Protein AF-A0A432LA70-F1 (afdb_monomer)

Mean predicted aligned error: 6.65 Å

Solvent-accessible surface area (backbone atoms only — not comparable to full-atom values): 4548 Å² total; per-residue (Å²): 103,75,48,78,46,80,45,73,82,49,96,94,41,70,43,51,35,43,36,37,49,54,49,100,56,30,36,38,36,38,40,76,84,41,39,28,38,42,34,52,75,92,46,75,47,78,48,70,54,40,73,69,51,49,54,47,60,74,64,45,60,72,85,46,75,64,52,53,56,52,47,53,53,60,66,70,72,110

Organism: NCBI:txid2498145

pLDDT: mean 81.14, std 9.67, range [45.34, 92.5]

Nearest PDB structures (foldseek):
  3uuw-assembly1_D  TM=4.836E-01  e=6.426E-01  Clostridioides difficile 630
  3imh-assembly1_A  TM=6.229E-01  e=3.900E+00  Lactobacillus acidophilus NCFM
  7aht-assembly1_A  TM=4.668E-01  e=2.371E+00  Bacillus subtilis subsp. subtilis str. 168

Structure (mmCIF, N/CA/C/O backbone):
data_AF-A0A432LA70-F1
#
_entry.id   AF-A0A432LA70-F1
#
loop_
_atom_site.group_PDB
_atom_site.id
_atom_site.type_symbol
_atom_site.label_atom_id
_atom_site.label_alt_id
_atom_site.label_comp_id
_atom_site.label_asym_id
_atom_site.label_entity_id
_atom_site.label_seq_id
_atom_site.pdbx_PDB_ins_code
_atom_site.Cartn_x
_atom_site.Cartn_y
_atom_site.Cartn_z
_atom_site.occupancy
_atom_site.B_iso_or_equiv
_atom_site.auth_seq_id
_atom_site.auth_comp_id
_atom_site.auth_asym_id
_atom_site.auth_atom_id
_atom_site.pdbx_PDB_model_num
ATOM 1 N N . MET A 1 1 ? -3.141 -11.040 4.554 1.00 63.00 1 MET A N 1
ATOM 2 C CA . MET A 1 1 ? -2.729 -11.979 3.481 1.00 63.00 1 MET A CA 1
ATOM 3 C C . MET A 1 1 ? -2.154 -11.137 2.361 1.00 63.00 1 MET A C 1
ATOM 5 O O . MET A 1 1 ? -2.801 -10.161 1.996 1.00 63.00 1 MET A O 1
ATOM 9 N N . THR A 1 2 ? -0.966 -11.485 1.876 1.00 75.00 2 THR A N 1
ATOM 10 C CA . THR A 1 2 ? -0.280 -10.765 0.794 1.00 75.00 2 THR A CA 1
ATOM 11 C C . THR A 1 2 ? -0.296 -11.633 -0.455 1.00 75.00 2 THR A C 1
ATOM 13 O O . THR A 1 2 ? -0.058 -12.838 -0.357 1.00 75.00 2 THR A O 1
ATOM 16 N N . THR A 1 3 ? -0.601 -11.041 -1.604 1.00 81.81 3 THR A N 1
ATOM 17 C CA . THR A 1 3 ? -0.570 -11.706 -2.910 1.00 81.81 3 THR A CA 1
ATOM 18 C C . THR A 1 3 ? 0.346 -10.941 -3.850 1.00 81.81 3 THR A C 1
ATOM 20 O O . THR A 1 3 ? 0.405 -9.715 -3.794 1.00 81.81 3 THR A O 1
ATOM 23 N N . VAL A 1 4 ? 1.053 -11.675 -4.702 1.00 84.25 4 VAL A N 1
ATOM 24 C CA . VAL A 1 4 ? 1.916 -11.118 -5.745 1.00 84.25 4 VAL A CA 1
ATOM 25 C C . VAL A 1 4 ? 1.305 -11.482 -7.087 1.00 84.25 4 VAL A C 1
ATOM 27 O O . VAL A 1 4 ? 0.947 -12.642 -7.307 1.00 84.25 4 VAL A O 1
ATOM 30 N N . GLU A 1 5 ? 1.146 -10.492 -7.953 1.00 85.69 5 GLU A N 1
ATOM 31 C CA . GLU A 1 5 ? 0.526 -10.624 -9.268 1.00 85.69 5 GLU A CA 1
ATOM 32 C C . GLU A 1 5 ? 1.451 -10.005 -10.323 1.00 85.69 5 GLU A C 1
ATOM 34 O O . GLU A 1 5 ? 2.055 -8.965 -10.083 1.00 85.69 5 GLU A O 1
ATOM 39 N N . LEU A 1 6 ? 1.561 -10.639 -11.492 1.00 81.69 6 LEU A N 1
ATOM 40 C CA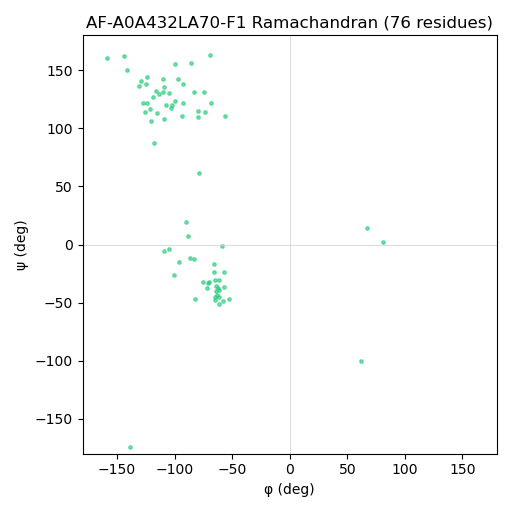 . LEU A 1 6 ? 2.238 -10.065 -12.656 1.00 81.69 6 LEU A CA 1
ATOM 41 C C . LEU A 1 6 ? 1.173 -9.495 -13.588 1.00 81.69 6 LEU A C 1
ATOM 43 O O . LEU A 1 6 ? 0.260 -10.222 -13.989 1.00 81.69 6 LEU A O 1
ATOM 47 N N . LEU A 1 7 ? 1.277 -8.210 -13.917 1.00 81.19 7 LEU A N 1
ATOM 48 C CA . LEU A 1 7 ? 0.307 -7.516 -14.755 1.00 81.19 7 LEU A CA 1
ATOM 49 C C . LEU A 1 7 ? 0.981 -7.077 -16.057 1.00 81.19 7 LEU A C 1
ATOM 51 O O . LEU A 1 7 ? 1.877 -6.239 -16.042 1.00 81.19 7 LEU A O 1
ATOM 55 N N . GLU A 1 8 ? 0.566 -7.653 -17.183 1.00 80.75 8 GLU A N 1
ATOM 56 C CA . GLU A 1 8 ? 0.982 -7.180 -18.507 1.00 80.75 8 GLU A CA 1
ATOM 57 C C . GLU A 1 8 ? 0.136 -5.956 -18.873 1.00 80.75 8 GLU A C 1
ATOM 59 O O . GLU A 1 8 ? -1.088 -6.061 -18.994 1.00 80.75 8 GLU A O 1
ATOM 64 N N . ILE A 1 9 ? 0.771 -4.787 -18.987 1.00 80.56 9 ILE A N 1
ATOM 65 C CA . ILE A 1 9 ? 0.080 -3.527 -19.318 1.00 80.56 9 ILE A CA 1
ATOM 66 C C . ILE A 1 9 ? 0.247 -3.144 -20.793 1.00 80.56 9 ILE A C 1
ATOM 68 O O . ILE A 1 9 ? -0.636 -2.498 -21.353 1.00 80.56 9 ILE A O 1
ATOM 72 N N . GLU A 1 10 ? 1.331 -3.590 -21.432 1.00 78.00 10 GLU A N 1
ATOM 73 C CA . GLU A 1 10 ? 1.589 -3.479 -22.871 1.00 78.00 10 GLU A CA 1
ATOM 74 C C . GLU A 1 10 ? 2.317 -4.739 -23.354 1.00 78.00 10 GLU A C 1
ATOM 76 O O . GLU A 1 10 ? 2.875 -5.477 -22.545 1.00 78.00 10 GLU A O 1
ATOM 81 N N . GLU A 1 11 ? 2.321 -4.990 -24.666 1.00 79.25 11 GLU A N 1
ATOM 82 C CA . GLU A 1 11 ? 2.923 -6.197 -25.247 1.00 79.25 11 GLU A CA 1
ATOM 83 C C . GLU A 1 11 ? 4.402 -6.328 -24.838 1.00 79.25 11 GLU A C 1
ATOM 85 O O . GLU A 1 11 ? 5.257 -5.544 -25.255 1.00 79.25 11 GLU A O 1
ATOM 90 N N . GLY A 1 12 ? 4.698 -7.320 -23.992 1.00 78.25 12 GLY A N 1
ATOM 91 C CA . GLY A 1 12 ? 6.043 -7.567 -23.465 1.00 78.25 12 GLY A CA 1
ATOM 92 C C . GLY A 1 12 ? 6.474 -6.684 -22.285 1.00 78.25 12 GLY A C 1
ATOM 93 O O . GLY A 1 12 ? 7.599 -6.843 -21.808 1.00 78.25 12 GLY A O 1
ATOM 94 N N . TYR A 1 13 ? 5.608 -5.797 -21.786 1.00 80.56 13 TYR A N 1
ATOM 95 C CA . TYR A 1 13 ? 5.853 -4.996 -20.588 1.00 80.56 13 TYR A CA 1
ATOM 96 C C . TYR A 1 13 ? 4.963 -5.474 -19.435 1.00 80.56 13 TYR A C 1
ATOM 98 O O . TYR A 1 13 ? 3.743 -5.281 -19.416 1.00 80.56 13 TYR A O 1
ATOM 106 N N . VAL A 1 14 ? 5.611 -6.117 -18.466 1.00 83.25 14 VAL A N 1
ATOM 107 C CA . VAL A 1 14 ? 4.988 -6.727 -17.291 1.00 83.25 14 VAL A CA 1
ATOM 108 C C . VAL A 1 14 ? 5.489 -6.006 -16.051 1.00 83.25 14 VAL A C 1
ATOM 110 O O . VAL A 1 14 ? 6.698 -5.844 -15.903 1.00 83.25 14 VAL A O 1
ATOM 113 N N . ILE A 1 15 ? 4.568 -5.625 -15.170 1.00 85.62 15 ILE A N 1
ATOM 114 C CA . ILE A 1 15 ? 4.877 -5.054 -13.857 1.00 85.62 15 ILE A CA 1
ATOM 115 C C . ILE A 1 15 ? 4.521 -6.039 -12.747 1.00 85.62 15 ILE A C 1
ATOM 117 O O . ILE A 1 15 ? 3.515 -6.756 -12.829 1.00 85.62 15 ILE A O 1
ATOM 121 N N . GLU A 1 16 ? 5.340 -6.078 -11.703 1.00 88.06 16 GLU A N 1
ATOM 122 C CA . GLU A 1 16 ? 5.026 -6.809 -10.477 1.00 88.06 16 GLU A CA 1
ATOM 123 C C . GLU A 1 16 ? 4.141 -5.956 -9.560 1.00 88.06 16 GLU A C 1
ATOM 125 O O . GLU A 1 16 ? 4.418 -4.784 -9.302 1.00 88.06 16 GLU A O 1
ATOM 130 N N . VAL A 1 17 ? 3.055 -6.551 -9.064 1.00 91.25 17 VAL A N 1
ATOM 131 C CA . VAL A 1 17 ? 2.094 -5.902 -8.170 1.00 91.25 17 VAL A CA 1
ATOM 132 C C . VAL A 1 17 ? 2.005 -6.679 -6.866 1.00 91.25 17 VAL A C 1
ATOM 134 O O . VAL A 1 17 ? 1.551 -7.826 -6.822 1.00 91.25 17 VAL A O 1
ATOM 137 N N . PHE A 1 18 ? 2.388 -6.024 -5.776 1.00 89.75 18 PHE A N 1
ATOM 138 C CA . PHE A 1 18 ? 2.242 -6.527 -4.418 1.00 89.75 18 PHE A CA 1
ATOM 139 C C . PHE A 1 18 ? 0.932 -6.014 -3.829 1.00 89.75 18 PHE A C 1
ATOM 141 O O . PHE A 1 18 ? 0.792 -4.829 -3.529 1.00 89.75 18 PHE A O 1
ATOM 148 N N . THR A 1 19 ? -0.032 -6.910 -3.630 1.00 88.25 19 THR A N 1
ATOM 149 C CA . THR A 1 19 ? -1.320 -6.571 -3.021 1.00 88.25 19 THR A CA 1
ATOM 150 C C . THR A 1 19 ? -1.357 -7.030 -1.564 1.00 88.25 19 THR A C 1
ATOM 152 O O . THR A 1 19 ? -1.279 -8.222 -1.258 1.00 88.25 19 THR A O 1
ATOM 155 N N . VAL A 1 20 ? -1.548 -6.083 -0.647 1.00 86.56 20 VAL A N 1
ATOM 156 C CA . VAL A 1 20 ? -1.749 -6.326 0.784 1.00 86.56 20 VAL A CA 1
ATOM 157 C C . VAL A 1 20 ? -3.207 -6.051 1.139 1.00 86.56 20 VAL A C 1
ATOM 159 O O . VAL A 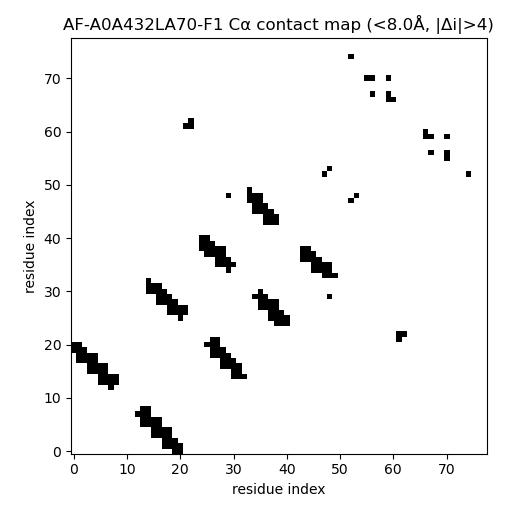1 20 ? -3.709 -4.936 0.985 1.00 86.56 20 VAL A O 1
ATOM 162 N N . ALA A 1 21 ? -3.908 -7.067 1.643 1.00 84.94 21 ALA A N 1
ATOM 163 C CA . ALA A 1 21 ? -5.221 -6.868 2.249 1.00 84.94 21 ALA A CA 1
ATOM 164 C C . ALA A 1 21 ? -5.047 -6.348 3.683 1.00 84.94 21 ALA A C 1
ATOM 166 O O . ALA A 1 21 ? -4.607 -7.104 4.552 1.00 84.94 21 ALA A O 1
ATOM 167 N N . ILE A 1 22 ? -5.400 -5.079 3.905 1.00 79.19 22 ILE A N 1
ATOM 168 C CA . ILE A 1 22 ? -5.357 -4.428 5.223 1.00 79.19 22 ILE A CA 1
ATOM 169 C C . ILE A 1 22 ? -6.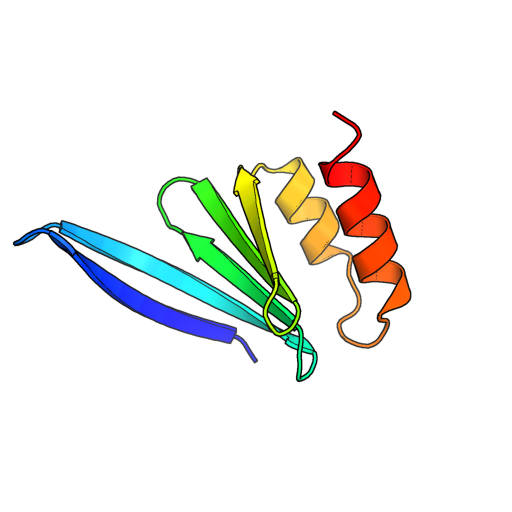629 -4.785 5.997 1.00 79.19 22 ILE A C 1
ATOM 171 O O . ILE A 1 22 ? -6.566 -5.233 7.134 1.00 79.19 22 ILE A O 1
ATOM 175 N N . THR A 1 23 ? -7.796 -4.675 5.353 1.00 79.44 23 THR A N 1
ATOM 176 C CA . THR A 1 23 ? -9.080 -5.164 5.884 1.00 79.44 23 THR A CA 1
ATOM 177 C C . THR A 1 23 ? -9.894 -5.829 4.767 1.00 79.44 23 THR A C 1
ATOM 179 O O . THR A 1 23 ? -9.422 -5.974 3.640 1.00 79.44 23 THR A O 1
ATOM 182 N N . LYS A 1 24 ? -11.145 -6.233 5.039 1.00 80.31 24 LYS A N 1
ATOM 183 C CA . LYS A 1 24 ? -12.043 -6.781 4.002 1.00 80.31 24 LYS A CA 1
ATOM 184 C C . LYS A 1 24 ? -12.346 -5.795 2.871 1.00 80.31 24 LYS A C 1
ATOM 186 O O . LYS A 1 24 ? -12.598 -6.226 1.751 1.00 80.31 24 LYS A O 1
ATOM 191 N N . GLU A 1 25 ? -12.351 -4.500 3.164 1.00 83.62 25 GLU A N 1
ATOM 192 C CA . GLU A 1 25 ? -12.746 -3.452 2.213 1.00 83.62 25 GLU A CA 1
ATOM 193 C C . GLU A 1 25 ? -11.560 -2.606 1.746 1.00 83.62 25 GLU A C 1
ATOM 195 O O . GLU A 1 25 ? -11.711 -1.770 0.853 1.00 83.62 25 GLU A O 1
ATOM 200 N N . ILE A 1 26 ? -10.383 -2.837 2.336 1.00 84.81 26 ILE A N 1
ATOM 201 C CA . ILE A 1 26 ? -9.199 -2.007 2.159 1.00 84.81 26 ILE A CA 1
ATOM 202 C C . ILE A 1 26 ? -8.043 -2.858 1.660 1.00 84.81 26 ILE A C 1
ATOM 204 O O . ILE A 1 26 ? -7.616 -3.810 2.320 1.00 84.81 26 ILE A O 1
ATOM 208 N N . ARG A 1 27 ? -7.516 -2.476 0.500 1.00 88.25 27 ARG A N 1
ATOM 209 C CA . ARG A 1 27 ? -6.377 -3.133 -0.141 1.00 88.25 27 ARG A CA 1
ATOM 210 C C . ARG A 1 27 ? -5.349 -2.091 -0.541 1.00 88.25 27 ARG A C 1
ATOM 212 O O . ARG A 1 27 ? -5.717 -1.061 -1.091 1.00 88.25 27 ARG A O 1
ATOM 219 N N . LEU A 1 28 ? -4.083 -2.384 -0.296 1.00 89.38 28 LEU A N 1
ATOM 220 C CA . LEU A 1 28 ? -2.956 -1.617 -0.801 1.00 89.38 28 LEU A CA 1
ATOM 221 C C . LEU A 1 28 ? -2.317 -2.398 -1.946 1.00 89.38 28 LEU A C 1
ATOM 223 O O . LEU A 1 28 ? -2.045 -3.585 -1.787 1.00 89.38 28 LEU A O 1
ATOM 227 N N . LYS A 1 29 ? -2.087 -1.738 -3.077 1.00 92.50 29 LYS A N 1
ATOM 228 C CA . LYS A 1 29 ? -1.270 -2.235 -4.181 1.00 92.50 29 LYS A CA 1
ATOM 229 C C . LYS A 1 29 ? 0.012 -1.423 -4.240 1.00 92.50 29 LYS A C 1
ATOM 231 O O . LYS A 1 29 ? -0.067 -0.199 -4.225 1.00 92.50 29 LYS A O 1
ATOM 236 N N . VAL A 1 30 ? 1.146 -2.101 -4.316 1.00 91.88 30 VAL A N 1
ATOM 237 C CA . VAL A 1 30 ? 2.463 -1.502 -4.538 1.00 91.88 30 VAL A CA 1
ATOM 238 C C . VAL A 1 30 ? 3.008 -2.071 -5.837 1.00 91.88 30 VAL A C 1
ATOM 240 O O . VAL A 1 30 ? 3.018 -3.290 -6.011 1.00 91.88 30 VAL A O 1
ATOM 243 N N . TYR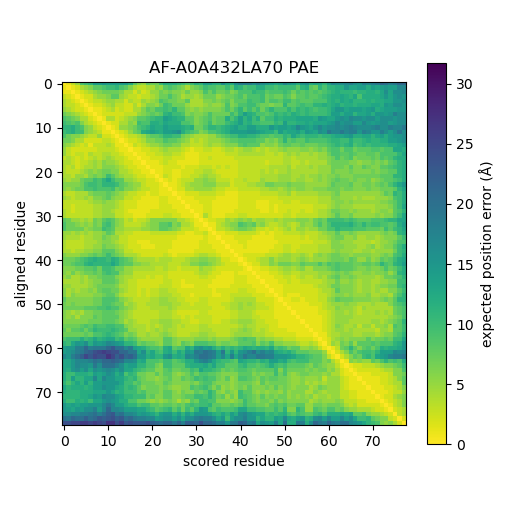 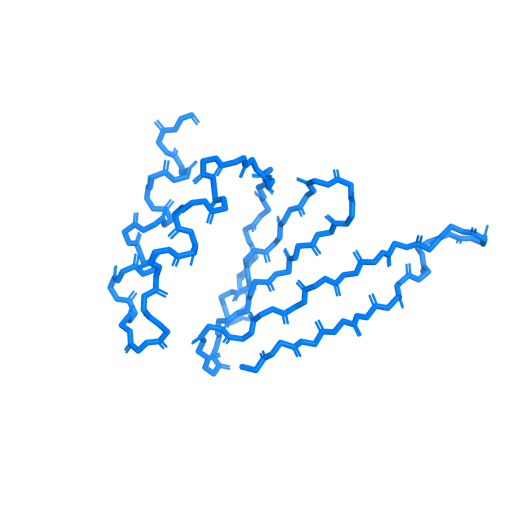A 1 31 ? 3.410 -1.193 -6.742 1.00 91.38 31 TYR A N 1
ATOM 244 C CA . T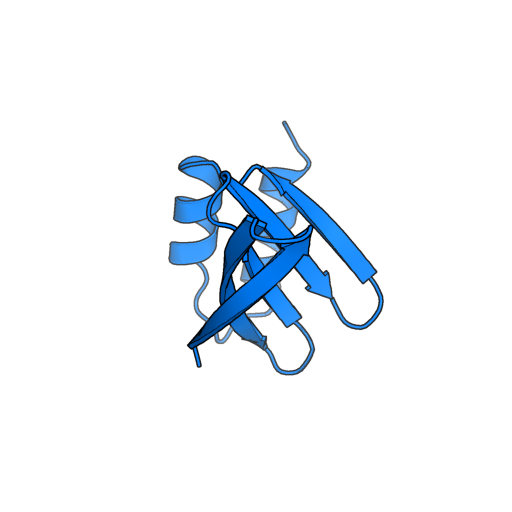YR A 1 31 ? 3.935 -1.540 -8.055 1.00 91.38 31 TYR A CA 1
ATOM 245 C C . TYR A 1 31 ? 5.471 -1.466 -8.032 1.00 91.38 31 TYR A C 1
ATOM 247 O O . TYR A 1 31 ? 6.065 -0.768 -7.206 1.00 91.38 31 TYR A O 1
ATOM 255 N N . ASP A 1 32 ? 6.129 -2.208 -8.918 1.00 87.12 32 ASP A N 1
ATOM 256 C CA . ASP A 1 32 ? 7.595 -2.260 -9.022 1.00 87.12 32 ASP A CA 1
ATOM 257 C C . ASP A 1 32 ? 8.257 -0.941 -9.455 1.00 87.12 32 ASP A C 1
ATOM 259 O O . ASP A 1 32 ? 9.452 -0.744 -9.238 1.00 87.12 32 ASP A O 1
ATOM 263 N N . ASN A 1 33 ? 7.480 -0.021 -10.016 1.00 84.81 33 ASN A N 1
ATOM 264 C CA . ASN A 1 33 ? 7.902 1.303 -10.455 1.00 84.81 33 ASN A CA 1
ATOM 265 C C . ASN A 1 33 ? 7.780 2.388 -9.368 1.00 84.81 33 ASN A C 1
ATOM 267 O O . ASN A 1 33 ? 7.750 3.567 -9.702 1.00 84.81 33 ASN A O 1
ATOM 271 N N . GLU A 1 34 ? 7.704 1.994 -8.094 1.00 86.56 34 GLU A N 1
ATOM 272 C CA . GLU A 1 34 ? 7.531 2.890 -6.939 1.00 86.56 34 GLU A CA 1
ATOM 273 C C . GLU A 1 34 ? 6.173 3.610 -6.884 1.00 86.56 34 GLU A C 1
ATOM 275 O O . GLU A 1 34 ? 5.999 4.513 -6.072 1.00 86.56 34 GLU A O 1
ATOM 280 N N . ASP A 1 35 ? 5.177 3.186 -7.663 1.00 91.00 35 ASP A N 1
ATOM 281 C CA . ASP A 1 35 ? 3.802 3.658 -7.497 1.00 91.00 35 ASP A CA 1
ATOM 282 C C . ASP A 1 35 ? 3.053 2.824 -6.447 1.00 91.00 35 ASP A C 1
ATOM 284 O O . ASP A 1 35 ? 3.338 1.644 -6.208 1.00 91.00 35 ASP A O 1
ATOM 288 N N . ALA A 1 36 ? 2.013 3.408 -5.854 1.00 91.88 36 ALA A N 1
ATOM 289 C CA . ALA A 1 36 ? 1.062 2.688 -5.021 1.00 91.88 36 ALA A CA 1
ATOM 290 C C . ALA A 1 36 ? -0.383 3.159 -5.221 1.00 91.88 36 ALA A C 1
ATOM 292 O O . ALA A 1 36 ? -0.671 4.329 -5.481 1.00 91.88 36 ALA A O 1
ATOM 293 N N . THR A 1 37 ? -1.320 2.231 -5.023 1.00 92.38 37 THR A N 1
ATOM 294 C CA . THR A 1 37 ? -2.760 2.510 -4.993 1.00 92.38 37 THR A CA 1
ATOM 295 C C . THR A 1 37 ? -3.371 1.952 -3.716 1.00 92.38 37 THR A C 1
ATOM 297 O O . THR A 1 37 ? -3.363 0.740 -3.487 1.00 92.38 37 THR A O 1
ATOM 300 N N . LEU A 1 38 ? -3.992 2.814 -2.910 1.00 89.88 38 LEU A N 1
ATOM 301 C CA . LEU A 1 38 ? -4.876 2.385 -1.832 1.00 89.88 38 LEU A CA 1
ATOM 302 C C . LEU A 1 38 ? -6.323 2.340 -2.327 1.00 89.88 38 LEU A C 1
ATOM 304 O O . LEU A 1 38 ? -6.893 3.348 -2.743 1.00 89.88 38 LEU A O 1
ATOM 308 N N . ILE A 1 39 ? -6.929 1.164 -2.226 1.00 90.44 39 ILE A N 1
ATOM 309 C CA . ILE A 1 39 ? -8.307 0.885 -2.615 1.00 90.44 39 ILE A CA 1
ATOM 310 C C . ILE A 1 39 ? -9.160 0.824 -1.347 1.00 90.44 39 ILE A C 1
ATOM 312 O O . ILE A 1 39 ? -8.960 -0.048 -0.501 1.00 90.44 39 ILE A O 1
ATOM 316 N N . LEU A 1 40 ? -10.130 1.732 -1.243 1.00 87.19 40 LEU A N 1
ATOM 317 C CA . LEU A 1 40 ? -11.092 1.872 -0.149 1.00 87.19 40 LEU A CA 1
ATOM 318 C C . LEU A 1 40 ? -12.505 1.647 -0.709 1.00 87.19 40 LEU A C 1
ATOM 320 O O . LEU A 1 40 ? -13.181 2.586 -1.140 1.00 87.19 40 LEU A O 1
ATOM 324 N N . GLY A 1 41 ? -12.958 0.393 -0.758 1.00 85.00 41 GLY A N 1
ATOM 325 C CA . GLY A 1 41 ? -14.233 0.039 -1.385 1.00 85.00 41 GLY A CA 1
ATOM 326 C C . GLY A 1 41 ? -14.265 0.376 -2.883 1.00 85.00 41 GLY A C 1
ATOM 327 O O . GLY A 1 41 ? -13.761 -0.395 -3.696 1.00 85.00 41 GLY A O 1
ATOM 328 N N . ARG A 1 42 ? -14.891 1.507 -3.246 1.00 86.75 42 ARG A N 1
ATOM 329 C CA . ARG A 1 42 ? -14.976 2.032 -4.629 1.00 86.75 42 ARG A CA 1
ATOM 330 C C . ARG A 1 42 ? -14.066 3.233 -4.894 1.00 86.75 42 ARG A C 1
ATOM 332 O O . ARG A 1 42 ? -14.056 3.742 -6.009 1.00 86.75 42 ARG A O 1
ATOM 339 N N . SER A 1 43 ? -13.377 3.717 -3.868 1.00 86.50 43 SER A N 1
ATOM 340 C CA . SER A 1 43 ? -12.469 4.853 -3.974 1.00 86.50 43 SER A CA 1
ATOM 341 C C . SER A 1 43 ? -11.042 4.357 -4.132 1.00 86.50 43 SER A C 1
ATOM 343 O O . SER A 1 43 ? -10.647 3.386 -3.486 1.00 86.50 43 SER A O 1
ATOM 345 N N . GLU A 1 44 ? -10.268 5.061 -4.946 1.00 91.31 44 GLU A N 1
ATOM 346 C CA . GLU A 1 44 ? -8.855 4.779 -5.174 1.00 91.31 44 GLU A CA 1
ATOM 347 C C . GLU A 1 44 ? -8.038 6.035 -4.884 1.00 91.31 44 GLU A C 1
ATOM 349 O O . GLU A 1 44 ? -8.444 7.153 -5.215 1.00 91.31 44 GLU A O 1
ATOM 354 N N . ILE A 1 45 ? -6.904 5.843 -4.219 1.00 88.62 45 ILE A N 1
ATOM 355 C CA . ILE A 1 45 ? -5.941 6.895 -3.916 1.00 88.62 45 ILE A CA 1
ATOM 356 C C . ILE A 1 45 ? -4.598 6.430 -4.456 1.00 88.62 45 ILE A C 1
ATOM 358 O O . ILE A 1 45 ? -4.045 5.457 -3.950 1.00 88.62 45 ILE A O 1
ATOM 362 N N . ASN A 1 46 ? -4.095 7.133 -5.465 1.00 91.12 46 ASN A N 1
ATOM 363 C CA . ASN A 1 46 ? -2.765 6.904 -6.020 1.00 91.12 46 ASN A CA 1
ATOM 364 C C . ASN A 1 46 ? -1.759 7.821 -5.327 1.00 91.12 46 ASN A C 1
ATOM 366 O O . ASN A 1 46 ? -2.075 8.986 -5.063 1.00 91.12 46 ASN A O 1
ATOM 370 N N . PHE A 1 47 ? -0.589 7.284 -5.007 1.00 88.25 47 PHE A N 1
ATOM 371 C CA . PHE A 1 47 ? 0.495 7.998 -4.342 1.00 88.25 47 PHE A CA 1
ATOM 372 C C . PHE A 1 47 ? 1.831 7.292 -4.590 1.00 88.25 47 PHE A C 1
ATOM 374 O O . PHE A 1 47 ? 1.851 6.101 -4.895 1.00 88.25 47 PHE A O 1
ATOM 381 N N . ASP A 1 48 ? 2.929 8.018 -4.403 1.00 91.19 48 ASP A N 1
ATOM 382 C CA . ASP A 1 48 ? 4.277 7.475 -4.557 1.00 91.19 48 ASP A CA 1
ATOM 383 C C . ASP A 1 48 ? 4.636 6.575 -3.360 1.00 91.19 48 ASP A C 1
ATOM 385 O O . ASP A 1 48 ? 4.498 6.963 -2.190 1.00 91.19 48 ASP A O 1
ATOM 389 N N . TRP A 1 49 ? 5.151 5.380 -3.638 1.00 91.75 49 TRP A N 1
ATOM 390 C CA . TRP A 1 49 ? 5.620 4.403 -2.657 1.00 91.75 49 TRP A CA 1
ATOM 391 C C . TRP A 1 49 ? 7.015 4.742 -2.118 1.00 91.75 49 TRP A C 1
ATOM 393 O O . TRP A 1 49 ? 7.986 3.999 -2.254 1.00 91.75 49 TRP A O 1
ATOM 403 N N . THR A 1 50 ? 7.110 5.900 -1.475 1.00 90.31 50 THR A N 1
ATOM 404 C CA . THR A 1 50 ? 8.344 6.380 -0.839 1.00 90.31 50 THR A CA 1
ATOM 405 C C . THR A 1 50 ? 8.725 5.559 0.400 1.00 90.31 50 THR A C 1
ATOM 407 O O . THR A 1 50 ? 7.889 4.880 1.001 1.00 90.31 50 THR A O 1
ATOM 410 N N . GLU A 1 51 ? 9.979 5.675 0.856 1.00 88.31 51 GLU A N 1
ATOM 411 C CA . GLU A 1 51 ? 10.418 5.065 2.124 1.00 88.31 51 GLU A CA 1
ATOM 412 C C . GLU A 1 51 ? 9.576 5.529 3.324 1.00 88.31 51 GLU A C 1
ATOM 414 O O . GLU A 1 51 ? 9.258 4.723 4.199 1.00 88.31 51 GLU A O 1
ATOM 419 N N . ASP A 1 52 ? 9.154 6.799 3.337 1.00 85.44 52 ASP A N 1
ATOM 420 C CA . ASP A 1 52 ? 8.269 7.348 4.369 1.00 85.44 52 ASP A CA 1
ATOM 421 C C . ASP A 1 52 ? 6.890 6.671 4.332 1.00 85.44 52 ASP A C 1
ATOM 423 O O . ASP A 1 52 ? 6.364 6.269 5.370 1.00 85.44 52 ASP A O 1
ATOM 427 N N . ALA A 1 53 ? 6.313 6.495 3.137 1.00 85.44 53 ALA A N 1
ATOM 428 C CA . ALA A 1 53 ? 5.047 5.787 2.971 1.00 85.44 53 ALA A CA 1
ATOM 429 C C . ALA A 1 53 ? 5.163 4.330 3.435 1.00 85.44 53 ALA A C 1
ATOM 43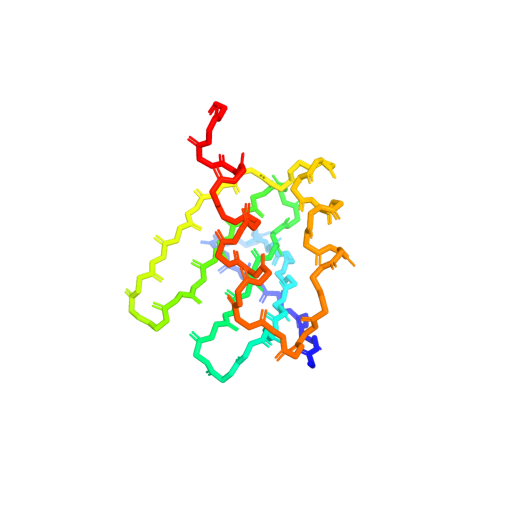1 O O . ALA A 1 53 ? 4.319 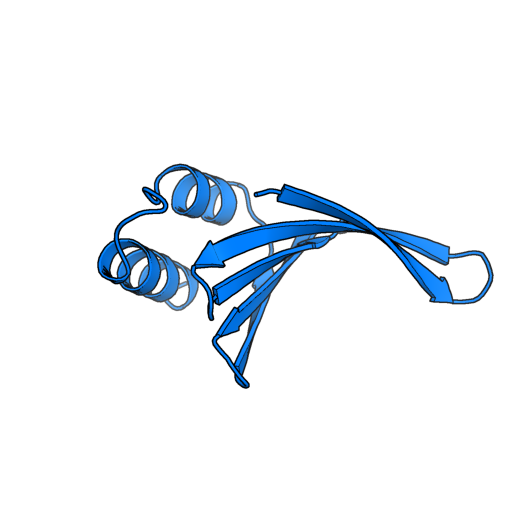3.851 4.193 1.00 85.44 53 ALA A O 1
ATOM 432 N N . LYS A 1 54 ? 6.245 3.648 3.050 1.00 86.25 54 LYS A N 1
ATOM 433 C CA . LYS A 1 54 ? 6.532 2.283 3.488 1.00 86.25 54 LYS A CA 1
ATOM 434 C C . LYS A 1 54 ? 6.615 2.181 5.010 1.00 86.25 54 LYS A C 1
ATOM 436 O O . LYS A 1 54 ? 5.952 1.326 5.584 1.00 86.25 54 LYS A O 1
ATOM 441 N N . ALA A 1 55 ? 7.359 3.073 5.666 1.00 84.50 55 ALA A N 1
ATOM 442 C CA . ALA A 1 55 ? 7.489 3.081 7.122 1.00 84.50 55 ALA A CA 1
ATOM 443 C C . ALA A 1 55 ? 6.139 3.297 7.827 1.00 84.50 55 ALA A C 1
ATOM 445 O O . ALA A 1 55 ? 5.857 2.650 8.836 1.00 84.50 55 ALA A O 1
ATOM 446 N N . ILE A 1 56 ? 5.287 4.171 7.277 1.00 82.50 56 ILE A N 1
ATOM 447 C CA . ILE A 1 56 ? 3.927 4.388 7.777 1.00 82.50 56 ILE A CA 1
ATOM 448 C C . ILE A 1 56 ? 3.118 3.091 7.678 1.00 82.50 56 ILE A C 1
ATOM 450 O O . ILE A 1 56 ? 2.544 2.662 8.675 1.00 82.50 56 ILE A O 1
ATOM 454 N N . PHE A 1 57 ? 3.087 2.442 6.513 1.00 80.00 57 PHE A N 1
ATOM 455 C CA . PHE A 1 57 ? 2.298 1.222 6.319 1.00 80.00 57 PHE A CA 1
ATOM 456 C C . PHE A 1 57 ? 2.850 0.002 7.072 1.00 80.00 57 PHE A C 1
ATOM 458 O O . PHE A 1 57 ? 2.051 -0.804 7.540 1.00 80.00 57 PHE A O 1
ATOM 465 N N . ASP A 1 58 ? 4.168 -0.106 7.258 1.00 80.25 58 ASP A N 1
ATOM 466 C CA . ASP A 1 58 ? 4.801 -1.139 8.094 1.00 80.25 58 ASP A CA 1
ATOM 467 C C . ASP A 1 58 ? 4.444 -0.978 9.585 1.00 80.25 58 ASP A C 1
ATOM 469 O O . ASP A 1 58 ? 4.504 -1.944 10.347 1.00 80.25 58 ASP A O 1
ATOM 473 N N . SER A 1 59 ? 4.068 0.234 10.009 1.00 76.94 59 SER A N 1
ATOM 474 C CA . SER A 1 59 ? 3.649 0.526 11.385 1.00 76.94 59 SER A CA 1
ATOM 475 C C . SER A 1 59 ? 2.162 0.288 11.657 1.00 76.94 59 SER A C 1
ATOM 477 O O . SER A 1 59 ? 1.767 0.292 12.820 1.00 76.94 59 SER A O 1
ATOM 479 N N . ILE A 1 60 ? 1.345 0.086 10.615 1.00 75.25 60 ILE A N 1
ATOM 480 C CA . ILE A 1 60 ? -0.092 -0.161 10.769 1.00 75.25 60 ILE A CA 1
ATOM 481 C C . ILE A 1 60 ? -0.277 -1.580 11.296 1.00 75.25 60 ILE A C 1
ATOM 483 O O . ILE A 1 60 ? -0.018 -2.556 10.584 1.00 75.25 60 ILE A O 1
ATOM 487 N N . ASP A 1 61 ? -0.789 -1.706 12.519 1.00 64.94 61 ASP A N 1
ATOM 488 C CA . ASP A 1 61 ? -1.295 -2.985 12.971 1.00 64.94 61 ASP A CA 1
ATOM 489 C C . ASP A 1 61 ? -2.564 -3.288 12.163 1.00 64.94 61 ASP A C 1
ATOM 491 O O . ASP A 1 61 ? -3.541 -2.536 12.131 1.00 64.94 61 ASP A O 1
ATOM 495 N N . THR A 1 62 ? -2.550 -4.420 11.461 1.00 60.12 62 THR A N 1
ATOM 496 C CA . THR A 1 62 ? -3.620 -4.866 10.551 1.00 60.12 62 THR A CA 1
ATOM 497 C C . THR A 1 62 ? -5.002 -5.023 11.213 1.00 60.12 62 THR A C 1
ATOM 499 O O . THR A 1 62 ? -5.978 -5.351 10.536 1.00 60.12 62 THR A O 1
ATOM 502 N N . CYS A 1 63 ? -5.113 -4.777 12.522 1.00 56.12 63 CYS A N 1
ATOM 503 C CA . CYS A 1 63 ? -6.341 -4.847 13.305 1.00 56.12 63 CYS A CA 1
ATOM 504 C C . CYS A 1 63 ? -7.073 -3.505 13.523 1.00 56.12 63 CYS A C 1
ATOM 506 O O . CYS A 1 63 ? -8.253 -3.559 13.881 1.00 56.12 63 CYS A O 1
ATOM 508 N N . GLU A 1 64 ? -6.469 -2.326 13.294 1.00 68.12 64 GLU A N 1
ATOM 509 C CA . GLU A 1 64 ? -7.089 -1.043 13.684 1.00 68.12 64 GLU A CA 1
ATOM 510 C C . GLU A 1 64 ? -7.347 -0.064 12.512 1.00 68.12 64 GLU A C 1
ATOM 512 O O . GLU A 1 64 ? -6.446 0.617 12.024 1.00 68.12 64 GLU A O 1
ATOM 517 N N . PRO A 1 65 ? -8.615 0.119 12.082 1.00 66.50 65 PRO A N 1
ATOM 518 C CA . PRO A 1 65 ? -8.983 1.068 11.021 1.00 66.50 65 PRO A CA 1
ATOM 519 C C . PRO A 1 65 ? -8.580 2.533 11.275 1.00 66.50 65 PRO A C 1
ATOM 521 O O . PRO A 1 65 ? -8.468 3.314 10.330 1.00 66.50 65 PRO A O 1
ATOM 524 N N . ILE A 1 66 ? -8.389 2.924 12.540 1.00 71.81 66 ILE A N 1
ATOM 525 C CA . ILE A 1 66 ? -7.998 4.287 12.937 1.00 71.81 66 ILE A CA 1
ATOM 526 C C . ILE A 1 66 ? -6.536 4.575 12.573 1.00 71.81 66 ILE A C 1
ATOM 528 O O . ILE A 1 66 ? -6.221 5.685 12.132 1.00 71.81 66 ILE A O 1
ATOM 532 N N . GLU A 1 67 ? -5.652 3.586 12.704 1.00 73.94 67 GLU A N 1
ATOM 533 C CA . GLU A 1 67 ? -4.235 3.729 12.359 1.00 73.94 67 GLU A CA 1
ATOM 534 C C . GLU A 1 67 ? -4.067 3.983 10.861 1.00 73.94 67 GLU A C 1
ATOM 536 O O . GLU A 1 67 ? -3.336 4.884 10.454 1.00 73.94 67 GLU A O 1
ATOM 541 N N . LEU A 1 68 ? -4.860 3.296 10.037 1.00 75.69 68 LEU A N 1
ATOM 542 C CA . LEU A 1 68 ? -4.883 3.521 8.596 1.00 75.69 68 LEU A CA 1
ATOM 543 C C . LEU A 1 68 ? -5.363 4.931 8.215 1.00 75.69 68 LEU A C 1
ATOM 545 O O . LEU A 1 68 ? -4.789 5.567 7.331 1.00 75.69 68 LEU A O 1
ATOM 549 N N . LEU A 1 69 ? -6.420 5.441 8.855 1.00 75.56 69 LEU A N 1
ATOM 550 C CA . LEU A 1 69 ? -6.884 6.811 8.600 1.00 75.56 69 LEU A CA 1
ATOM 551 C C . LEU A 1 69 ? -5.812 7.842 8.981 1.00 75.56 69 LEU A C 1
ATOM 553 O O . LEU A 1 69 ? -5.623 8.835 8.276 1.00 75.56 69 LEU A O 1
ATOM 557 N N . THR A 1 70 ? -5.086 7.579 10.067 1.00 78.62 70 THR A N 1
ATOM 558 C CA . THR A 1 70 ? -3.969 8.414 10.522 1.00 78.62 70 THR A CA 1
ATOM 559 C C . THR A 1 70 ? -2.826 8.391 9.508 1.00 78.62 70 THR A C 1
ATOM 561 O O . THR A 1 70 ? -2.384 9.458 9.077 1.00 78.62 70 THR A O 1
ATOM 564 N N . ALA A 1 71 ? -2.426 7.207 9.043 1.00 76.25 71 ALA A N 1
ATOM 565 C CA . ALA A 1 71 ? -1.438 7.017 7.983 1.00 76.25 71 ALA A CA 1
ATOM 566 C C . ALA A 1 71 ? -1.781 7.819 6.715 1.00 76.25 71 ALA A C 1
ATOM 568 O O . ALA A 1 71 ? -0.958 8.566 6.186 1.00 76.25 71 ALA A O 1
ATOM 569 N N . LEU A 1 72 ? -3.036 7.750 6.266 1.00 74.69 72 LEU A N 1
ATOM 570 C CA . LEU A 1 72 ? -3.493 8.465 5.073 1.00 74.69 72 LEU A CA 1
ATOM 571 C C . LEU A 1 72 ? -3.436 9.988 5.209 1.00 74.69 72 LEU A C 1
ATOM 573 O O . LEU A 1 72 ? -3.141 10.690 4.240 1.00 74.69 72 LEU A O 1
ATOM 577 N N . SER A 1 73 ? -3.718 10.511 6.403 1.00 75.12 73 SER A N 1
ATOM 578 C CA . SER A 1 73 ? -3.635 11.951 6.665 1.00 75.12 73 SER A CA 1
ATOM 579 C C . SER A 1 73 ? -2.202 12.481 6.558 1.00 75.12 73 SER A C 1
ATOM 581 O O . SER A 1 73 ? -2.000 13.614 6.124 1.00 75.12 73 SER A O 1
ATOM 583 N N . GLN A 1 74 ? -1.211 11.645 6.881 1.00 74.38 74 GLN A N 1
ATOM 584 C CA . GLN A 1 74 ? 0.207 11.991 6.791 1.00 74.38 74 GLN A CA 1
ATOM 585 C C . GLN A 1 74 ? 0.699 11.998 5.339 1.00 74.38 74 GLN A C 1
ATOM 587 O O . GLN A 1 74 ? 1.525 12.836 4.986 1.00 74.38 74 GLN A O 1
ATOM 592 N N . LEU A 1 75 ? 0.136 11.138 4.481 1.00 70.62 75 LEU A N 1
ATOM 593 C CA . LEU A 1 75 ? 0.455 11.100 3.048 1.00 70.62 75 LEU A CA 1
ATOM 594 C C . LEU A 1 75 ? -0.102 12.305 2.277 1.00 70.62 75 LEU A C 1
ATOM 596 O O . LEU A 1 75 ? 0.524 12.764 1.332 1.00 70.62 75 LEU A O 1
ATOM 600 N N . LYS A 1 76 ? -1.264 12.843 2.676 1.00 59.09 76 LYS A N 1
ATOM 601 C CA . LYS A 1 76 ? -1.879 14.015 2.019 1.00 59.09 76 LYS A CA 1
ATOM 602 C C . LYS A 1 76 ? -1.349 15.373 2.486 1.00 59.09 76 LYS A C 1
ATOM 604 O O . LYS A 1 76 ? -1.699 16.388 1.889 1.00 59.09 76 LYS A O 1
ATOM 609 N N . GLY A 1 77 ? -0.593 15.409 3.580 1.00 56.44 77 G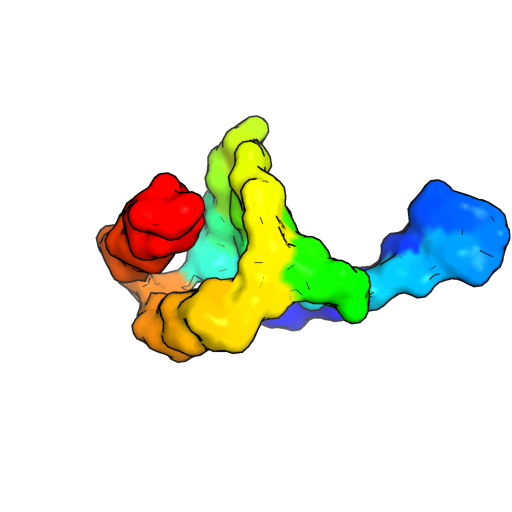LY A N 1
ATOM 610 C CA . GLY A 1 77 ? -0.124 16.643 4.213 1.00 56.44 77 GLY A CA 1
ATOM 611 C C . GLY A 1 77 ? 1.209 17.181 3.690 1.00 56.44 77 GLY A C 1
ATOM 612 O O . GLY A 1 77 ? 1.734 18.114 4.299 1.00 56.44 77 GLY A O 1
ATOM 613 N N . ARG A 1 78 ? 1.773 16.599 2.627 1.00 45.34 78 ARG A N 1
ATOM 614 C CA . ARG A 1 78 ? 3.061 16.992 2.039 1.00 45.34 78 ARG A CA 1
ATOM 615 C C . ARG A 1 78 ? 2.896 17.409 0.587 1.00 45.34 78 ARG A C 1
ATOM 617 O O . ARG A 1 78 ? 2.061 16.790 -0.104 1.00 45.34 78 ARG A O 1
#

Sequence (78 aa):
MTTVELLEIEEGYVIEVFTVAITKEIRLKVYDNEDATLILGRSEINFDWTEDAKAIFDSIDTCEPIELLTALSQLKGR

Foldseek 3Di:
DKDWDWDDPDDVDIWIWIWDPLDPQWIKIAIPVQKIWIGRNPDIDIDGNDPLLVVLVVPDDSPDPVSVVVSVVVRVPD

Radius of gyration: 12.88 Å; Cα contacts (8 Å, |Δi|>4): 110; chains: 1; bounding box: 25×29×39 Å

Secondary structure (DSSP, 8-state):
-EEEEEEEEETTEEEEEEEEESSSSEEEEEETTSEEEEEETTEEEEEE--HHHHHHHHT--TT-HHHHHHHHHHHHT-